Protein AF-A0A396GY05-F1 (afdb_monomer)

Foldseek 3Di:
DAALPVPRAAAAEDAAEAEQPPPQPPHDGDACPVQQVVQVVCCVVPQVVQVVVRHGYAYFTHYLVGDTDPSNVVVVVVLVVVCVVDPHDPVNVVVVVVVVVVVVVVNSVVNVVVVDPDPDD

pLDDT: mean 85.22, std 10.42, range [51.75, 97.25]

Secondary structure (DSSP, 8-state):
-BTT-GGG--EEEEEEEE-SSTT-TTS---TTHHHHHHHHHHHHHHHHHHHHTT-EEEEEEEETTS-B-HHHHHHHHHHHHHHHHTT--HHHHHHHHHHHHHHHHHHHHHHHHHTS-----

Radius of gyration: 16.6 Å; Cα contacts (8 Å, |Δi|>4): 149; chains: 1; bounding box: 38×39×45 Å

Solvent-accessible surface area (backbone atoms only — not comparable to full-atom values): 6838 Å² total; per-residue (Å²): 105,45,75,60,38,85,94,62,32,36,27,45,58,49,81,44,60,39,55,68,70,68,89,44,80,93,57,89,78,59,92,43,54,56,14,46,52,50,25,54,56,46,42,78,70,43,35,65,66,28,44,78,69,63,20,47,66,42,44,34,15,21,30,71,83,75,33,63,27,71,60,30,50,55,49,50,54,48,52,51,48,52,49,71,75,43,98,57,50,74,67,60,50,49,52,54,52,53,53,51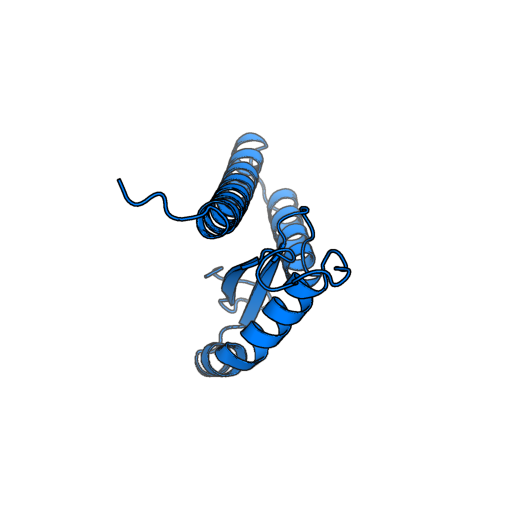,52,49,53,51,52,50,36,43,47,54,44,54,57,71,70,49,81,82,81,82,127

Sequence (121 aa):
MVYRWVGGKHTCVDLIGVSPLVGLGVGPFTVGQTALKAASSKVAKHEKACSDNQHAFIPFAFDTFDFLAPEAVDLLHRVQKVMHSNVMSPRSMNVVFTRIDFAIQKGLTAQLVVCLPSIQV

Structure (mmCIF, N/CA/C/O backbone):
data_AF-A0A396GY05-F1
#
_entry.id   AF-A0A396GY05-F1
#
loop_
_atom_site.group_PDB
_atom_site.id
_atom_site.type_symbol
_atom_site.label_atom_id
_atom_site.label_alt_id
_atom_site.label_comp_id
_atom_site.label_asym_id
_atom_site.label_entity_id
_atom_site.label_seq_id
_atom_site.pdbx_PDB_ins_code
_atom_site.Cartn_x
_atom_site.Cartn_y
_atom_site.Cartn_z
_atom_site.occupancy
_atom_site.B_iso_or_equiv
_atom_site.auth_seq_id
_atom_site.auth_comp_id
_atom_site.auth_asym_id
_atom_site.auth_atom_id
_atom_site.pdbx_PDB_model_num
ATOM 1 N N . MET A 1 1 ? -2.098 3.274 -10.226 1.00 62.44 1 MET A N 1
ATOM 2 C CA . MET A 1 1 ? -1.836 2.109 -11.099 1.00 62.44 1 MET A CA 1
ATOM 3 C C . MET A 1 1 ? -0.364 2.114 -11.478 1.00 62.44 1 MET A C 1
ATOM 5 O O . MET A 1 1 ? 0.146 3.182 -11.799 1.00 62.44 1 MET A O 1
ATOM 9 N N . VAL A 1 2 ? 0.318 0.971 -11.410 1.00 71.50 2 VAL A N 1
ATOM 10 C CA . VAL A 1 2 ? 1.704 0.822 -11.883 1.00 71.50 2 VAL A CA 1
ATOM 11 C C . VAL A 1 2 ? 1.668 0.036 -13.187 1.00 71.50 2 VAL A C 1
ATOM 13 O O . VAL A 1 2 ? 1.166 -1.087 -13.227 1.00 71.50 2 VAL A O 1
ATOM 16 N N . TYR A 1 3 ? 2.135 0.650 -14.272 1.00 65.00 3 TYR A N 1
ATOM 17 C CA . TYR A 1 3 ? 2.094 0.045 -15.599 1.00 65.00 3 TYR A CA 1
ATOM 18 C C . TYR A 1 3 ? 3.252 -0.937 -15.786 1.00 65.00 3 TYR A C 1
ATOM 20 O O . TYR A 1 3 ? 4.368 -0.647 -15.361 1.00 65.00 3 TYR A O 1
ATOM 28 N N . ARG A 1 4 ? 2.982 -2.070 -16.455 1.00 67.12 4 ARG A N 1
ATOM 29 C CA . ARG A 1 4 ? 3.991 -3.079 -16.818 1.00 67.12 4 ARG A CA 1
ATOM 30 C C . ARG A 1 4 ? 4.826 -3.540 -15.607 1.00 67.12 4 ARG A C 1
ATOM 32 O O . ARG A 1 4 ? 6.052 -3.487 -15.620 1.00 67.12 4 ARG A O 1
ATOM 39 N N . TRP A 1 5 ? 4.133 -3.960 -14.550 1.00 78.44 5 TRP A N 1
ATOM 40 C CA . TRP A 1 5 ? 4.707 -4.549 -13.340 1.00 78.44 5 TRP A CA 1
ATOM 41 C C . TRP A 1 5 ? 5.242 -5.970 -13.611 1.00 78.44 5 TRP A C 1
ATOM 43 O O . TRP A 1 5 ? 5.536 -6.335 -14.750 1.00 78.44 5 TRP A O 1
ATOM 53 N N . VAL A 1 6 ? 5.403 -6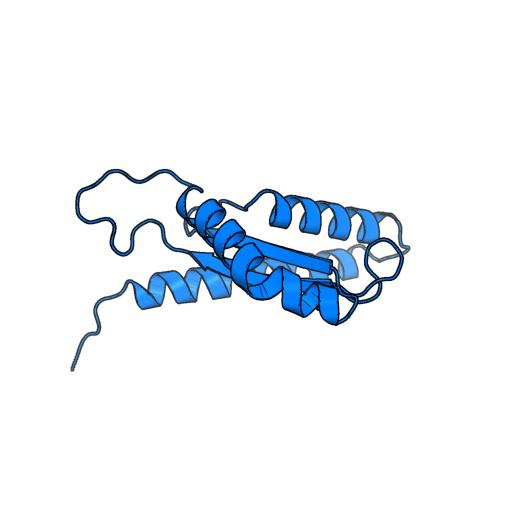.796 -12.573 1.00 65.12 6 VAL A N 1
ATOM 54 C CA . VAL A 1 6 ? 5.919 -8.168 -12.703 1.00 65.12 6 VAL A CA 1
ATOM 55 C C . VAL A 1 6 ? 5.102 -8.976 -13.714 1.00 65.12 6 VAL A C 1
ATOM 57 O O . VAL A 1 6 ? 3.874 -9.019 -13.659 1.00 65.12 6 VAL A O 1
ATOM 60 N N . GLY A 1 7 ? 5.809 -9.605 -14.656 1.00 70.00 7 GLY A N 1
ATOM 61 C CA . GLY A 1 7 ? 5.202 -10.360 -15.753 1.00 70.00 7 GLY A CA 1
ATOM 62 C C . GLY A 1 7 ? 4.523 -9.490 -16.817 1.00 70.00 7 GLY A C 1
ATOM 63 O O . GLY A 1 7 ? 3.716 -9.999 -17.584 1.00 70.00 7 GLY A O 1
ATOM 64 N N . GLY A 1 8 ? 4.795 -8.180 -16.850 1.00 75.31 8 GLY A N 1
ATOM 65 C CA . GLY A 1 8 ? 4.212 -7.246 -17.816 1.00 75.31 8 GLY A CA 1
ATOM 66 C C . GLY A 1 8 ? 2.767 -6.832 -17.520 1.00 75.31 8 GLY A C 1
ATOM 67 O O . GLY A 1 8 ? 2.231 -5.998 -18.246 1.00 75.31 8 GLY A O 1
ATOM 68 N N . LYS A 1 9 ? 2.148 -7.354 -16.452 1.00 77.25 9 LYS A N 1
ATOM 69 C CA . LYS A 1 9 ? 0.779 -7.006 -16.037 1.00 77.25 9 LYS A CA 1
ATOM 70 C C . LYS A 1 9 ? 0.725 -5.632 -15.374 1.00 77.25 9 LYS A C 1
ATOM 72 O O . LYS A 1 9 ? 1.669 -5.228 -14.701 1.00 77.25 9 LYS A O 1
ATOM 77 N N . HIS A 1 10 ? -0.376 -4.905 -15.539 1.00 88.00 10 HIS A N 1
ATOM 78 C CA . HIS A 1 10 ? -0.605 -3.682 -14.764 1.00 88.00 10 HIS A CA 1
ATOM 79 C C . HIS A 1 10 ? -1.004 -4.027 -13.328 1.00 88.00 10 HIS A C 1
ATOM 81 O O . HIS A 1 10 ? -1.541 -5.102 -13.061 1.00 88.00 10 HIS A O 1
ATOM 87 N N . THR A 1 11 ? -0.751 -3.102 -12.408 1.00 89.88 11 THR A N 1
ATOM 88 C CA . THR A 1 11 ? -1.034 -3.303 -10.986 1.00 89.88 11 THR A CA 1
ATOM 89 C C . THR A 1 11 ? -1.910 -2.185 -10.445 1.00 89.88 11 THR A C 1
ATOM 91 O O . THR A 1 11 ? -1.576 -0.998 -10.549 1.00 89.88 11 THR A O 1
ATOM 94 N N . CYS A 1 12 ? -3.022 -2.568 -9.831 1.00 92.69 12 CYS A N 1
ATOM 95 C CA . CYS A 1 12 ? -3.785 -1.732 -8.923 1.00 92.69 12 CYS A CA 1
ATOM 96 C C . CYS A 1 12 ? -2.971 -1.513 -7.644 1.00 92.69 12 CYS A C 1
ATOM 98 O O . CYS A 1 12 ? -2.603 -2.474 -6.974 1.00 92.69 12 CYS A O 1
ATOM 100 N N . VAL A 1 13 ? -2.712 -0.255 -7.297 1.00 92.31 13 VAL A N 1
ATOM 101 C CA . VAL A 1 13 ? -2.102 0.102 -6.012 1.00 92.31 13 VAL A CA 1
ATOM 102 C C . VAL A 1 13 ? -3.090 0.993 -5.293 1.00 92.31 13 VAL A C 1
ATOM 104 O O . VAL A 1 13 ? -3.468 2.033 -5.836 1.00 92.31 13 VAL A O 1
ATOM 107 N N . ASP A 1 14 ? -3.514 0.560 -4.116 1.00 92.31 14 ASP A N 1
ATOM 108 C CA . ASP A 1 14 ? -4.401 1.320 -3.246 1.00 92.31 14 ASP A CA 1
ATOM 109 C C . ASP A 1 14 ? -3.599 1.841 -2.057 1.00 92.31 14 ASP A C 1
ATOM 111 O O . ASP A 1 14 ? -2.999 1.059 -1.324 1.00 92.31 14 ASP A O 1
ATOM 115 N N . LEU A 1 15 ? -3.557 3.164 -1.909 1.00 91.19 15 LEU A N 1
ATOM 116 C CA . LEU A 1 15 ? -2.824 3.839 -0.845 1.00 91.19 15 LEU A CA 1
ATOM 117 C C . LEU A 1 15 ? -3.763 4.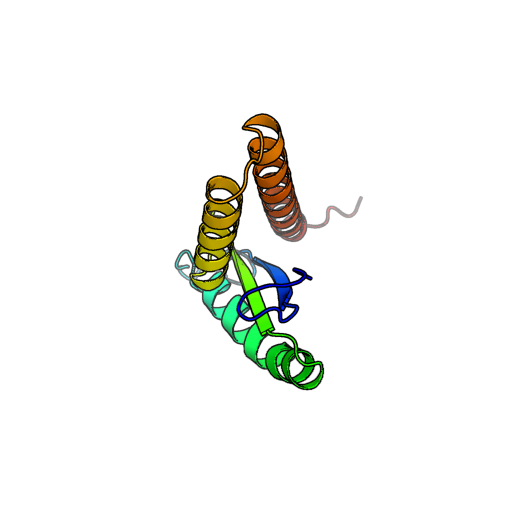105 0.331 1.00 91.19 15 LEU A C 1
ATOM 119 O O . LEU A 1 15 ? -4.80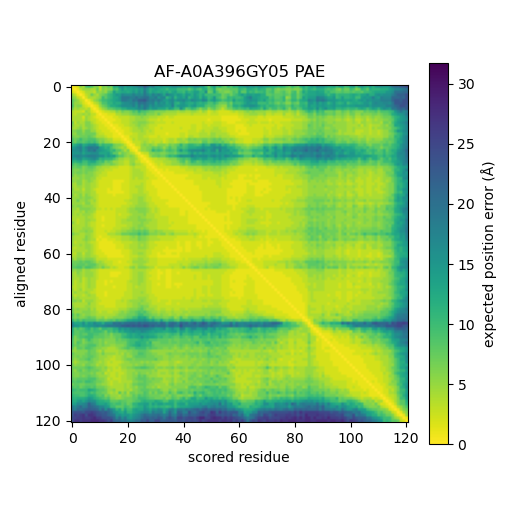0 4.748 0.165 1.00 91.19 15 LEU A O 1
ATOM 123 N N . ILE A 1 16 ? -3.381 3.653 1.522 1.00 91.19 16 ILE A N 1
ATOM 124 C CA . ILE A 1 16 ? -4.135 3.883 2.750 1.00 91.19 16 ILE A CA 1
ATOM 125 C C . ILE A 1 16 ? -3.200 4.229 3.912 1.00 91.19 16 ILE A C 1
ATOM 127 O O . ILE A 1 16 ? -2.370 3.427 4.324 1.00 91.19 16 ILE A O 1
ATOM 131 N N . GLY A 1 17 ? -3.371 5.431 4.457 1.00 91.00 17 GLY A N 1
ATOM 132 C CA . GLY A 1 17 ? -2.836 5.793 5.767 1.00 91.00 17 GLY A CA 1
ATOM 133 C C . GLY A 1 17 ? -3.886 5.514 6.835 1.00 91.00 17 GLY A C 1
ATOM 134 O O . GLY A 1 17 ? -5.065 5.781 6.590 1.00 91.00 17 GLY A O 1
ATOM 135 N N . VAL A 1 18 ? -3.490 5.002 7.999 1.00 90.12 18 VAL A N 1
ATOM 136 C CA . VAL A 1 18 ? -4.378 4.773 9.151 1.00 90.12 18 VAL A CA 1
ATOM 137 C C . VAL A 1 18 ? -3.811 5.350 10.443 1.00 90.12 18 VAL A C 1
ATOM 139 O O . VAL A 1 18 ? -2.608 5.325 10.669 1.00 90.12 18 VAL A O 1
ATOM 142 N N . SER A 1 19 ? -4.684 5.828 11.324 1.00 88.69 19 SER A N 1
ATOM 143 C CA . SER A 1 19 ? -4.317 6.209 12.684 1.00 88.69 19 SER A CA 1
ATOM 144 C C . SER A 1 19 ? -4.699 5.089 13.649 1.00 88.69 19 SER A C 1
ATOM 146 O O . SER A 1 19 ? -5.876 4.729 13.723 1.00 88.69 19 SER A O 1
ATOM 148 N N . PRO A 1 20 ? -3.746 4.523 14.408 1.00 83.56 20 PRO A N 1
ATOM 149 C CA . PRO A 1 20 ? -4.052 3.552 15.455 1.00 83.56 20 PRO A CA 1
ATOM 150 C C . PRO A 1 20 ? -4.647 4.212 16.711 1.00 83.56 20 PRO A C 1
ATOM 152 O O . PRO A 1 20 ? -5.061 3.503 17.621 1.00 83.56 20 PRO A O 1
ATOM 155 N N . LEU A 1 21 ? -4.689 5.550 16.769 1.00 82.81 21 LEU A N 1
ATOM 156 C CA . LEU A 1 21 ? -5.192 6.310 17.915 1.00 82.81 21 LEU A CA 1
ATOM 157 C C . LEU A 1 21 ? -6.697 6.600 17.816 1.00 82.81 21 LEU A C 1
ATOM 159 O O . LEU A 1 21 ? -7.370 6.768 18.832 1.00 82.81 21 LEU A O 1
ATOM 163 N N . VAL A 1 22 ? -7.249 6.648 16.600 1.00 75.88 22 VAL A N 1
ATOM 164 C CA . VAL A 1 22 ? -8.676 6.929 16.391 1.00 75.88 22 VAL A CA 1
ATOM 165 C C . VAL A 1 22 ? -9.516 5.733 16.824 1.00 75.88 22 VAL A C 1
ATOM 167 O O . VAL A 1 22 ? -9.324 4.618 16.346 1.00 75.88 22 VAL A O 1
ATOM 170 N N . GLY A 1 23 ? -10.486 5.973 17.710 1.00 72.75 23 GLY A N 1
ATOM 171 C CA . GLY A 1 23 ? -11.439 4.949 18.153 1.00 72.75 23 GLY A CA 1
ATOM 172 C C . GLY A 1 23 ? -10.866 3.906 19.118 1.00 72.75 23 GLY A C 1
ATOM 173 O O . GLY A 1 23 ? -11.550 2.936 19.427 1.00 72.75 23 GLY A O 1
ATOM 174 N N . LEU A 1 24 ? -9.638 4.104 19.609 1.00 71.12 24 LEU A N 1
ATOM 175 C CA . LEU A 1 24 ? -8.960 3.189 20.532 1.00 71.12 24 LEU A CA 1
ATOM 176 C C . LEU A 1 24 ? -9.502 3.269 21.977 1.00 71.12 24 LEU A C 1
ATOM 178 O O . LEU A 1 24 ? -9.378 2.322 22.754 1.00 71.12 24 LEU A O 1
ATOM 182 N N . GLY A 1 25 ? -10.118 4.396 22.351 1.00 76.00 25 GLY A N 1
ATOM 183 C CA . GLY A 1 25 ? -10.514 4.660 23.737 1.00 76.00 25 GLY A CA 1
ATOM 184 C C . GLY A 1 25 ? -9.294 4.715 24.667 1.00 76.00 25 GLY A C 1
ATOM 185 O O . GLY A 1 25 ? -8.268 5.278 24.306 1.00 76.00 25 GLY A O 1
ATOM 186 N N . VAL A 1 26 ? -9.403 4.118 25.858 1.00 77.06 26 VAL A N 1
ATOM 187 C CA . VAL A 1 26 ? -8.303 3.977 26.844 1.00 77.06 26 VAL A CA 1
ATOM 188 C C . VAL A 1 26 ? -7.511 2.668 26.691 1.00 77.06 26 VAL A C 1
ATOM 190 O O . VAL A 1 26 ? -6.699 2.326 27.548 1.00 77.06 26 VAL A O 1
ATOM 193 N N . GLY A 1 27 ? -7.756 1.904 25.622 1.00 82.69 27 GLY A N 1
ATOM 194 C CA . GLY A 1 27 ? -7.048 0.653 25.363 1.00 82.69 27 GLY A CA 1
ATOM 195 C C . GLY A 1 27 ? -5.608 0.869 24.875 1.00 82.69 27 GLY A C 1
ATOM 196 O O . GLY A 1 27 ? -5.294 1.923 24.320 1.00 82.69 27 GLY A O 1
ATOM 197 N N . PRO A 1 28 ? -4.716 -0.124 25.040 1.00 85.44 28 PRO A N 1
ATOM 198 C CA . PRO A 1 28 ? -3.394 -0.088 24.424 1.00 85.44 28 PRO A CA 1
ATOM 199 C C . PRO A 1 28 ? -3.503 -0.247 22.899 1.00 85.44 28 PRO A C 1
ATOM 201 O O . PRO A 1 28 ? -4.361 -0.982 22.407 1.00 85.44 28 PRO A O 1
ATOM 204 N N . PHE A 1 29 ? -2.597 0.384 22.148 1.00 85.38 29 PHE A N 1
ATOM 205 C CA . PHE A 1 29 ? -2.408 0.105 20.720 1.00 85.38 29 PHE A CA 1
ATOM 206 C C . PHE A 1 29 ? -1.084 -0.609 20.464 1.00 85.38 29 PHE A C 1
ATOM 208 O O . PHE A 1 29 ? -0.143 -0.544 21.253 1.00 85.38 29 PHE A O 1
ATOM 215 N N . THR A 1 30 ? -1.009 -1.257 19.305 1.00 90.94 30 THR A N 1
ATOM 216 C CA . THR A 1 30 ? 0.221 -1.832 18.765 1.00 90.94 30 THR A CA 1
ATOM 217 C C . THR A 1 30 ? 0.500 -1.174 17.422 1.00 90.94 30 THR A C 1
ATOM 219 O O . THR A 1 30 ? -0.358 -1.187 16.536 1.00 90.94 30 THR A O 1
ATOM 222 N N . VAL A 1 31 ? 1.689 -0.584 17.285 1.00 90.81 31 VAL A N 1
ATOM 223 C CA . VAL A 1 31 ? 2.161 0.007 16.025 1.00 90.81 31 VAL A CA 1
ATOM 224 C C . VAL A 1 31 ? 2.086 -1.043 14.915 1.00 90.81 31 VAL A C 1
ATOM 226 O O . VAL A 1 31 ? 2.411 -2.211 15.121 1.00 90.81 31 VAL A O 1
ATOM 229 N N . GLY A 1 32 ? 1.584 -0.641 13.755 1.00 93.12 32 GLY A N 1
ATOM 230 C CA . GLY A 1 32 ? 1.414 -1.478 12.576 1.00 93.12 32 GLY A CA 1
ATOM 231 C C . GLY A 1 32 ? 0.169 -2.359 12.554 1.00 93.12 32 GLY A C 1
ATOM 232 O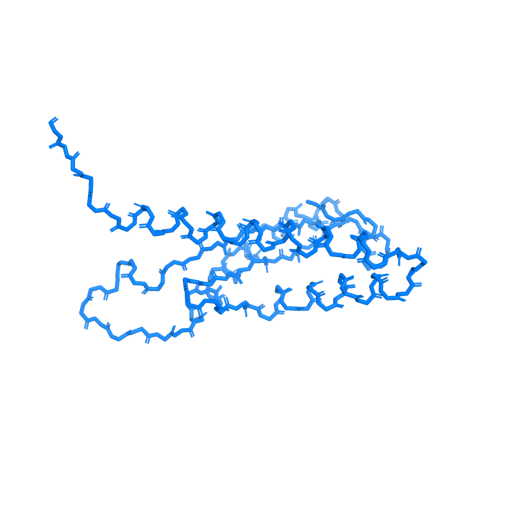 O . GLY A 1 32 ? -0.312 -2.679 11.469 1.00 93.12 32 GLY A O 1
ATOM 233 N N . GLN A 1 33 ? -0.441 -2.692 13.697 1.00 93.25 33 GLN A N 1
ATOM 234 C CA . GLN A 1 33 ? -1.598 -3.599 13.733 1.00 93.25 33 GLN A CA 1
ATOM 235 C C . GLN A 1 33 ? -2.778 -3.074 12.899 1.00 93.25 33 GLN A C 1
ATOM 237 O O . GLN A 1 33 ? -3.404 -3.814 12.135 1.00 93.25 33 GLN A O 1
ATOM 242 N N . THR A 1 34 ? -3.066 -1.775 13.000 1.00 92.00 34 THR A N 1
ATOM 243 C CA . THR A 1 34 ? -4.131 -1.136 12.217 1.00 92.00 34 THR A CA 1
ATOM 244 C C . THR A 1 34 ? -3.779 -1.086 10.730 1.00 92.00 34 THR A C 1
ATOM 246 O O . THR A 1 34 ? -4.661 -1.305 9.899 1.00 92.00 34 THR A O 1
ATOM 249 N N . ALA A 1 35 ? -2.508 -0.860 10.375 1.00 94.69 35 ALA A N 1
ATOM 250 C CA . ALA A 1 35 ? -2.056 -0.853 8.982 1.00 94.69 35 ALA A CA 1
ATOM 251 C C . ALA A 1 35 ? -2.161 -2.247 8.348 1.00 94.69 35 ALA A C 1
ATOM 253 O O . ALA A 1 35 ? -2.697 -2.377 7.250 1.00 94.69 35 ALA A O 1
ATOM 254 N N . LEU A 1 36 ? -1.754 -3.298 9.065 1.00 96.38 36 LEU A N 1
ATOM 255 C CA . LEU A 1 36 ? -1.890 -4.690 8.623 1.00 96.38 36 LEU A CA 1
ATOM 256 C C . LEU A 1 36 ? -3.361 -5.074 8.421 1.00 96.38 36 LEU A C 1
ATOM 258 O O . LEU A 1 36 ? -3.738 -5.637 7.389 1.00 96.38 36 LEU A O 1
ATOM 262 N N . LYS A 1 37 ? -4.230 -4.706 9.370 1.00 94.94 37 LYS A N 1
ATOM 263 C CA . LYS A 1 37 ? -5.677 -4.926 9.241 1.00 94.94 37 LYS A CA 1
ATOM 264 C C . LYS A 1 37 ? -6.257 -4.176 8.042 1.00 94.94 37 LYS A C 1
ATOM 266 O O . LYS A 1 37 ? -7.103 -4.720 7.327 1.00 94.94 37 LYS A O 1
ATOM 271 N N . ALA A 1 38 ? -5.821 -2.938 7.816 1.00 94.00 38 ALA A N 1
ATOM 272 C CA . ALA A 1 38 ? -6.247 -2.135 6.679 1.00 94.00 38 ALA A CA 1
ATOM 273 C C . ALA A 1 38 ? -5.801 -2.759 5.351 1.00 94.00 38 ALA A C 1
ATOM 275 O O . ALA A 1 38 ? -6.633 -2.895 4.456 1.00 94.00 38 ALA A O 1
ATOM 276 N N . ALA A 1 39 ? -4.549 -3.214 5.250 1.00 97.06 39 ALA A N 1
ATOM 277 C CA . ALA A 1 39 ? -4.032 -3.916 4.079 1.00 97.06 39 ALA A CA 1
ATOM 278 C C . ALA A 1 39 ? -4.886 -5.147 3.744 1.00 97.06 39 ALA A C 1
ATOM 280 O O . ALA A 1 39 ? -5.444 -5.233 2.649 1.00 97.06 39 ALA A O 1
ATOM 281 N N . SER A 1 40 ? -5.091 -6.037 4.720 1.00 97.25 40 SER A N 1
ATOM 282 C CA . SER A 1 40 ? -5.924 -7.236 4.559 1.00 97.25 40 SER A CA 1
ATOM 283 C C . SER A 1 40 ? -7.362 -6.896 4.141 1.00 97.25 40 SER A C 1
ATOM 285 O O . SER A 1 40 ? -7.905 -7.475 3.198 1.00 97.25 40 SER A O 1
ATOM 287 N N . SER A 1 41 ? -7.961 -5.877 4.765 1.00 95.69 41 SER A N 1
ATOM 288 C CA . SER A 1 41 ? -9.308 -5.411 4.415 1.00 95.69 41 SER A CA 1
ATOM 289 C C . SER A 1 41 ? -9.390 -4.858 2.988 1.00 95.69 41 SER A C 1
ATOM 291 O O . SER A 1 41 ? -10.426 -4.984 2.335 1.00 95.69 41 SER A O 1
ATOM 293 N N . LYS A 1 42 ? -8.325 -4.217 2.493 1.00 94.88 42 LYS A N 1
ATOM 294 C CA . LYS A 1 42 ? -8.264 -3.699 1.123 1.00 94.88 42 LYS A CA 1
ATOM 295 C C . LYS A 1 42 ? -8.109 -4.819 0.101 1.00 94.88 42 LYS A C 1
ATOM 297 O O . LYS A 1 42 ? -8.798 -4.753 -0.916 1.00 94.88 42 LYS A O 1
ATOM 302 N N . VAL A 1 43 ? -7.311 -5.847 0.394 1.00 95.50 43 VAL A N 1
ATOM 303 C CA . VAL A 1 43 ? -7.193 -7.059 -0.438 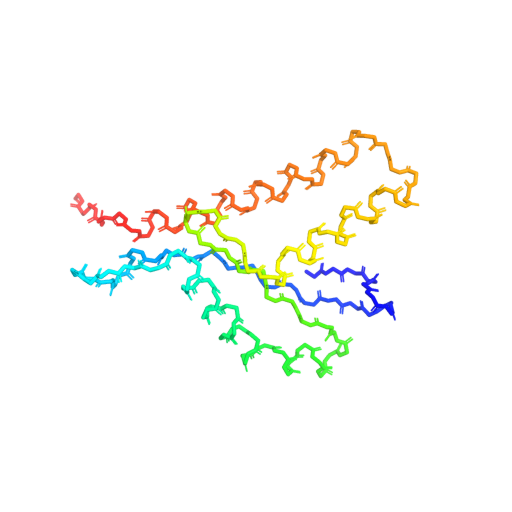1.00 95.50 43 VAL A CA 1
ATOM 304 C C . VAL A 1 43 ? -8.558 -7.719 -0.596 1.00 95.50 43 VAL A C 1
ATOM 306 O O . VAL A 1 43 ? -9.054 -7.826 -1.714 1.00 95.50 43 VAL A O 1
ATOM 309 N N . ALA A 1 44 ? -9.233 -8.022 0.517 1.00 96.75 44 ALA A N 1
ATOM 310 C CA . ALA A 1 44 ? -10.538 -8.684 0.501 1.00 96.75 44 ALA A CA 1
ATOM 311 C C . ALA A 1 44 ? -11.598 -7.935 -0.332 1.00 96.75 44 ALA A C 1
ATOM 313 O O . ALA A 1 44 ? -12.484 -8.554 -0.918 1.00 96.75 44 ALA A O 1
ATOM 314 N N . LYS A 1 45 ? -11.514 -6.600 -0.396 1.00 95.44 45 LYS A N 1
ATOM 315 C CA . LYS A 1 45 ? -12.467 -5.759 -1.133 1.00 95.44 45 LYS A CA 1
ATOM 316 C C . LYS A 1 45 ? -12.148 -5.610 -2.620 1.00 95.44 45 LYS A C 1
ATOM 318 O O . LYS A 1 45 ? -13.077 -5.529 -3.418 1.00 95.44 45 LYS A O 1
ATOM 323 N N . HIS A 1 46 ? -10.872 -5.517 -2.993 1.00 95.00 46 HIS A N 1
ATOM 324 C CA . HIS A 1 46 ? -10.486 -5.032 -4.326 1.00 95.00 46 HIS A CA 1
ATOM 325 C C . HIS A 1 46 ? -9.700 -6.044 -5.157 1.00 95.00 46 HIS A C 1
ATOM 327 O O . HIS A 1 46 ? -9.631 -5.886 -6.376 1.00 95.00 46 HIS A O 1
ATOM 333 N N . GLU A 1 47 ? -9.131 -7.084 -4.544 1.00 94.81 47 GLU A N 1
ATOM 334 C CA . GLU A 1 47 ? -8.284 -8.047 -5.251 1.00 94.81 47 GLU A CA 1
ATOM 335 C C . GLU A 1 47 ? -9.030 -8.715 -6.404 1.00 94.81 47 GLU A C 1
ATOM 337 O O . GLU A 1 47 ? -8.531 -8.727 -7.529 1.00 94.81 47 GLU A O 1
ATOM 342 N N . LYS A 1 48 ? -10.258 -9.190 -6.156 1.00 96.25 48 LYS A N 1
ATOM 343 C CA . LYS A 1 48 ? -11.075 -9.835 -7.187 1.00 96.25 48 LYS A CA 1
ATOM 344 C C . LYS A 1 48 ? -11.309 -8.907 -8.380 1.00 96.25 48 LYS A C 1
ATOM 346 O O . LYS A 1 48 ? -11.022 -9.286 -9.507 1.00 96.25 48 LYS A O 1
ATOM 351 N N . ALA A 1 49 ? -11.753 -7.676 -8.128 1.00 95.75 49 ALA A N 1
ATOM 352 C CA . ALA A 1 49 ? -12.023 -6.709 -9.189 1.00 95.75 49 ALA A CA 1
ATOM 353 C C . ALA A 1 49 ? -10.764 -6.381 -10.009 1.00 95.75 49 ALA A C 1
ATOM 355 O O . ALA A 1 49 ? -10.841 -6.242 -11.226 1.00 95.75 49 ALA A O 1
ATOM 356 N N . CYS A 1 50 ? -9.593 -6.286 -9.376 1.00 94.06 50 CYS A N 1
ATOM 357 C CA . CYS A 1 50 ? -8.341 -6.084 -10.104 1.00 94.06 50 CYS A CA 1
ATOM 358 C C . CYS A 1 50 ? -7.943 -7.322 -10.913 1.00 94.06 50 CYS A C 1
ATOM 360 O O . CYS A 1 50 ? -7.579 -7.186 -12.080 1.00 94.06 50 CYS A O 1
ATOM 362 N N . SER A 1 51 ? -8.084 -8.516 -10.337 1.00 93.12 51 SER A N 1
ATOM 363 C CA . SER A 1 51 ? -7.797 -9.783 -11.013 1.00 93.12 51 SER A CA 1
ATOM 364 C C . SER A 1 51 ? -8.693 -10.007 -12.237 1.00 93.12 51 SER A C 1
ATOM 366 O O . SER A 1 51 ? -8.184 -10.343 -13.307 1.00 93.12 51 SER A O 1
ATOM 368 N N . ASP A 1 52 ? -9.995 -9.721 -12.122 1.00 95.44 52 ASP A N 1
ATOM 369 C CA . ASP A 1 52 ? -10.971 -9.808 -13.219 1.00 95.44 52 ASP A CA 1
ATOM 370 C C . ASP A 1 52 ? -10.586 -8.884 -14.396 1.00 95.44 52 ASP A C 1
ATOM 372 O O . ASP A 1 52 ? -10.844 -9.201 -15.556 1.00 95.44 52 ASP A O 1
ATOM 376 N N . ASN A 1 53 ? -9.882 -7.780 -14.115 1.00 91.75 53 ASN A N 1
ATOM 377 C CA . ASN A 1 53 ? -9.319 -6.857 -15.110 1.00 91.75 53 ASN A CA 1
ATOM 378 C C . ASN A 1 53 ? -7.863 -7.186 -15.504 1.00 91.75 53 ASN A C 1
ATOM 380 O O . ASN A 1 53 ? -7.163 -6.356 -16.080 1.00 91.75 53 ASN A O 1
ATOM 384 N N . GLN A 1 54 ? -7.378 -8.395 -15.203 1.00 90.00 54 GLN A N 1
ATOM 385 C CA . GLN A 1 54 ? -6.010 -8.852 -15.480 1.00 90.00 54 GLN A CA 1
ATOM 386 C C . GLN A 1 54 ? -4.914 -8.021 -14.791 1.00 90.00 54 GLN A C 1
ATOM 388 O O . GLN A 1 54 ? -3.770 -7.958 -15.259 1.00 90.00 54 GLN A O 1
ATOM 393 N N . HIS A 1 55 ? -5.235 -7.382 -13.669 1.00 90.50 55 HIS A N 1
ATOM 394 C CA . HIS A 1 55 ? -4.299 -6.596 -12.878 1.00 90.50 55 HIS A CA 1
ATOM 395 C C . HIS A 1 55 ? -3.924 -7.310 -11.584 1.00 90.50 55 HIS A C 1
ATOM 397 O O . HIS A 1 55 ? -4.751 -7.958 -10.948 1.00 90.50 55 HIS A O 1
ATOM 403 N 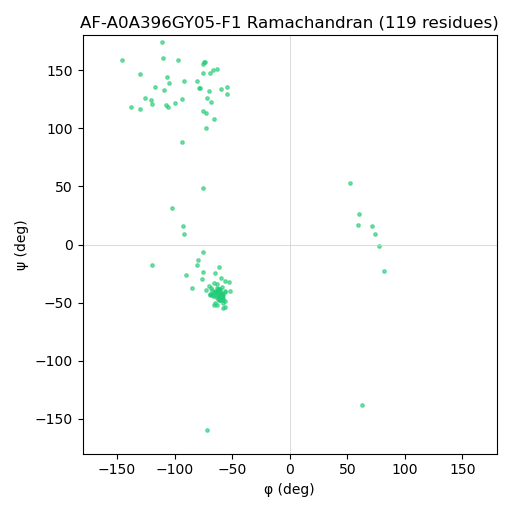N . ALA A 1 56 ? -2.670 -7.159 -11.162 1.00 91.00 56 ALA A N 1
ATOM 404 C CA . ALA A 1 56 ? -2.296 -7.498 -9.793 1.00 91.00 56 ALA A CA 1
ATOM 405 C C . ALA A 1 56 ? -2.839 -6.430 -8.829 1.00 91.00 56 ALA A C 1
ATOM 407 O O . ALA A 1 56 ? -3.052 -5.283 -9.228 1.00 91.00 56 ALA A O 1
ATOM 408 N N . PHE A 1 57 ? -3.021 -6.780 -7.558 1.00 93.50 57 PHE A N 1
ATOM 409 C CA . PHE A 1 57 ? -3.397 -5.836 -6.508 1.00 93.50 57 PHE A CA 1
ATOM 410 C C . PHE A 1 57 ? -2.290 -5.744 -5.456 1.00 93.50 57 PHE A C 1
ATOM 412 O O . PHE A 1 57 ? -1.738 -6.765 -5.055 1.00 93.50 57 PHE A O 1
ATOM 419 N N . ILE A 1 58 ? -1.954 -4.526 -5.025 1.00 94.50 58 ILE A N 1
ATOM 420 C CA . ILE A 1 58 ? -1.022 -4.274 -3.921 1.00 94.50 58 ILE A CA 1
ATOM 421 C C . ILE A 1 58 ? -1.674 -3.283 -2.948 1.00 94.50 58 ILE A C 1
ATOM 423 O O . ILE A 1 58 ? -1.918 -2.133 -3.338 1.00 94.50 58 ILE A O 1
ATOM 427 N N . PRO A 1 59 ? -1.933 -3.684 -1.691 1.00 95.88 59 PRO A N 1
ATOM 428 C CA . PRO A 1 59 ? -2.291 -2.742 -0.644 1.00 95.88 59 PRO A CA 1
ATOM 429 C C . PRO A 1 59 ? -1.037 -1.979 -0.195 1.00 95.88 59 PRO A C 1
ATOM 431 O O . PRO A 1 59 ? -0.113 -2.553 0.372 1.00 95.88 59 PRO A O 1
ATOM 434 N N . PHE A 1 60 ? -0.999 -0.669 -0.419 1.00 94.94 60 PHE A N 1
ATOM 435 C CA . PHE A 1 60 ? 0.006 0.202 0.181 1.00 94.94 60 PHE A CA 1
ATOM 436 C C . PHE A 1 60 ? -0.576 0.774 1.472 1.00 94.94 60 PHE A C 1
ATOM 438 O O . PHE A 1 60 ? -1.191 1.841 1.464 1.00 94.94 60 PHE A O 1
ATOM 445 N N . ALA A 1 61 ? -0.399 0.053 2.579 1.00 95.38 61 ALA A N 1
ATOM 446 C CA . ALA A 1 61 ? -0.873 0.483 3.888 1.00 95.38 61 ALA A CA 1
ATOM 447 C C . ALA A 1 61 ? 0.266 0.988 4.773 1.00 95.38 61 ALA A C 1
ATOM 449 O O . ALA A 1 61 ? 1.334 0.377 4.832 1.00 95.38 61 ALA A O 1
ATOM 450 N N . PHE A 1 62 ? 0.004 2.075 5.490 1.00 94.06 62 PHE A N 1
ATOM 451 C CA . PHE A 1 62 ? 0.914 2.626 6.486 1.00 94.06 62 PHE A CA 1
ATOM 452 C C . PHE A 1 62 ? 0.153 3.245 7.653 1.00 94.06 62 PHE A C 1
ATOM 454 O O . PHE A 1 62 ? -1.025 3.583 7.507 1.00 94.06 62 PHE A O 1
ATOM 461 N N . ASP A 1 63 ? 0.801 3.389 8.807 1.00 91.94 63 ASP A N 1
ATOM 462 C CA . ASP A 1 63 ? 0.212 4.072 9.958 1.00 91.94 63 ASP A CA 1
ATOM 463 C C . ASP A 1 63 ? 0.872 5.415 10.293 1.00 91.94 63 ASP A C 1
ATOM 465 O O . ASP A 1 63 ? 1.849 5.826 9.674 1.00 91.94 63 ASP A O 1
ATOM 469 N N . THR A 1 64 ? 0.287 6.125 11.262 1.00 87.88 64 THR A N 1
ATOM 470 C CA . THR A 1 64 ? 0.773 7.428 11.740 1.00 87.88 64 THR A CA 1
ATOM 471 C C . THR A 1 64 ? 2.180 7.392 12.347 1.00 87.88 64 THR A C 1
ATOM 473 O O . THR A 1 64 ? 2.815 8.436 12.441 1.00 87.88 64 THR A O 1
ATOM 476 N N . PHE A 1 65 ? 2.671 6.222 12.752 1.00 88.69 65 PHE A N 1
ATOM 477 C CA . PHE A 1 65 ? 3.976 6.032 13.384 1.00 88.69 65 PHE A CA 1
ATOM 478 C C . PHE A 1 65 ? 5.009 5.467 12.402 1.00 88.69 65 PHE A C 1
ATOM 480 O O . PHE A 1 65 ? 5.898 4.713 12.795 1.00 88.69 65 PHE A O 1
ATOM 487 N N . ASP A 1 66 ? 4.869 5.824 11.123 1.00 85.81 66 ASP A N 1
ATOM 488 C CA . ASP A 1 66 ? 5.748 5.435 10.019 1.00 85.81 66 ASP A CA 1
ATOM 489 C C . ASP A 1 66 ? 5.862 3.918 9.786 1.00 85.81 66 ASP A C 1
ATOM 491 O O . ASP A 1 66 ? 6.750 3.455 9.066 1.00 85.81 66 ASP A O 1
ATOM 495 N N . PHE A 1 67 ? 4.947 3.109 10.334 1.00 93.88 67 PHE A N 1
ATOM 496 C CA . PHE A 1 67 ? 4.907 1.694 9.993 1.00 93.88 67 PHE A CA 1
ATOM 497 C C . PHE A 1 67 ? 4.421 1.520 8.556 1.00 93.88 67 PHE A C 1
ATOM 499 O O . PHE A 1 67 ? 3.368 2.036 8.185 1.00 93.88 67 PHE A O 1
ATOM 506 N N . LEU A 1 68 ? 5.135 0.711 7.776 1.00 94.88 68 LEU A N 1
ATOM 507 C CA . LEU A 1 68 ? 4.727 0.267 6.446 1.00 94.88 68 LEU A CA 1
ATOM 508 C C . LEU A 1 68 ? 4.361 -1.218 6.490 1.00 94.88 68 LEU A C 1
ATOM 510 O O . LEU A 1 68 ? 5.124 -2.035 7.005 1.00 94.88 68 LEU A O 1
ATOM 514 N N . ALA A 1 69 ? 3.218 -1.584 5.907 1.00 96.56 69 ALA A N 1
ATOM 515 C CA . ALA A 1 69 ? 2.871 -2.990 5.727 1.00 96.56 69 ALA A CA 1
ATOM 516 C C . ALA A 1 69 ? 3.885 -3.695 4.797 1.00 96.56 69 ALA A C 1
ATOM 518 O O . ALA A 1 69 ? 4.440 -3.044 3.903 1.00 96.56 69 ALA A O 1
ATOM 519 N N . PRO A 1 70 ? 4.113 -5.013 4.957 1.00 96.69 70 PRO A N 1
ATOM 520 C CA . PRO A 1 70 ? 5.090 -5.756 4.159 1.00 96.69 70 PRO A CA 1
ATOM 521 C C . PRO A 1 70 ? 4.926 -5.565 2.646 1.00 96.69 70 PRO A C 1
ATOM 523 O O . PRO A 1 70 ? 5.905 -5.356 1.936 1.00 96.69 70 PRO A O 1
ATOM 526 N N . GLU A 1 71 ? 3.690 -5.529 2.149 1.00 94.69 71 GLU A N 1
ATOM 527 C CA . GLU A 1 71 ? 3.389 -5.354 0.727 1.00 94.69 71 GLU A CA 1
ATOM 528 C C . GLU A 1 71 ? 3.808 -3.970 0.200 1.00 94.69 71 GLU A C 1
ATOM 530 O O . GLU A 1 71 ? 4.230 -3.839 -0.954 1.00 94.69 71 GLU A O 1
ATOM 535 N N . ALA A 1 72 ? 3.726 -2.933 1.042 1.00 93.88 72 ALA A N 1
ATOM 536 C CA . ALA A 1 72 ? 4.211 -1.595 0.715 1.00 93.88 72 ALA A CA 1
ATOM 537 C C . ALA A 1 72 ? 5.745 -1.578 0.638 1.00 93.88 72 ALA A C 1
ATOM 539 O O . ALA A 1 72 ? 6.308 -1.030 -0.311 1.00 93.88 72 ALA A O 1
ATOM 540 N N . VAL A 1 73 ? 6.424 -2.229 1.588 1.00 94.44 73 VAL A N 1
ATOM 541 C CA . VAL A 1 73 ? 7.892 -2.348 1.604 1.00 94.44 73 VAL A CA 1
ATOM 542 C C . VAL A 1 73 ? 8.394 -3.117 0.378 1.00 94.44 73 VAL A C 1
ATOM 544 O O . VAL A 1 73 ? 9.305 -2.656 -0.312 1.00 94.44 73 VAL A O 1
ATOM 547 N N . ASP A 1 74 ? 7.750 -4.230 0.030 1.00 93.38 74 ASP A N 1
ATOM 548 C CA . ASP A 1 74 ? 8.079 -5.021 -1.161 1.00 93.38 74 ASP A CA 1
ATOM 549 C C . ASP A 1 74 ? 7.930 -4.216 -2.458 1.00 93.38 74 ASP A C 1
ATOM 551 O O . ASP A 1 74 ? 8.758 -4.312 -3.374 1.00 93.38 74 ASP A O 1
ATOM 555 N N . LEU A 1 75 ? 6.881 -3.394 -2.549 1.00 91.06 75 LEU A N 1
ATOM 556 C CA . LEU A 1 75 ? 6.689 -2.472 -3.664 1.00 91.06 75 LEU A CA 1
ATOM 557 C C . LEU A 1 75 ? 7.831 -1.448 -3.735 1.00 91.06 75 LEU A C 1
ATOM 559 O O . LEU A 1 75 ? 8.383 -1.243 -4.819 1.00 91.06 75 LEU A O 1
ATOM 563 N N . LEU A 1 76 ? 8.213 -0.839 -2.608 1.00 91.50 76 LEU A N 1
ATOM 564 C CA . LEU A 1 76 ? 9.304 0.140 -2.548 1.00 91.50 76 LEU A CA 1
ATOM 565 C C . LEU A 1 76 ? 10.656 -0.477 -2.928 1.00 91.50 76 LEU A C 1
ATOM 567 O O . LEU A 1 76 ? 11.375 0.099 -3.745 1.00 91.50 76 LEU A O 1
ATOM 571 N N . HIS A 1 77 ? 10.978 -1.677 -2.439 1.00 91.31 77 HIS A N 1
ATOM 572 C CA . HIS A 1 77 ? 12.196 -2.393 -2.830 1.00 91.31 77 HIS A CA 1
ATOM 573 C C . HIS A 1 77 ? 12.243 -2.689 -4.328 1.00 91.31 77 HIS A C 1
ATOM 575 O O . HIS A 1 77 ? 13.295 -2.581 -4.964 1.00 91.31 77 HIS A O 1
ATOM 581 N N . ARG A 1 78 ? 11.104 -3.031 -4.934 1.00 88.00 78 ARG A N 1
ATOM 582 C CA . ARG A 1 78 ? 11.025 -3.230 -6.386 1.00 88.00 78 ARG A CA 1
ATOM 583 C C . ARG A 1 78 ? 11.210 -1.927 -7.151 1.00 88.00 78 ARG A C 1
ATOM 585 O O . ARG A 1 78 ? 11.948 -1.926 -8.133 1.00 88.00 78 ARG A O 1
ATOM 592 N N . VAL A 1 79 ? 10.592 -0.834 -6.703 1.00 86.88 79 VAL A N 1
ATOM 593 C CA . VAL A 1 79 ? 10.806 0.504 -7.280 1.00 86.88 79 VAL A CA 1
ATOM 594 C C . VAL A 1 79 ? 12.292 0.860 -7.231 1.00 86.88 79 VAL A C 1
ATOM 596 O O . VAL A 1 79 ? 12.875 1.185 -8.263 1.00 86.88 79 VAL A O 1
ATOM 599 N N . GLN A 1 80 ? 12.935 0.670 -6.079 1.00 86.69 80 GLN A N 1
ATOM 600 C CA . GLN A 1 80 ? 14.368 0.886 -5.909 1.00 86.69 80 GLN A CA 1
ATOM 601 C C . GLN A 1 80 ? 15.199 0.017 -6.869 1.00 86.69 80 GLN A C 1
ATOM 603 O O . GLN A 1 80 ? 16.097 0.517 -7.547 1.00 86.69 80 GLN A O 1
ATOM 608 N N . LYS A 1 81 ? 14.877 -1.277 -6.995 1.00 86.31 81 LYS A N 1
ATOM 609 C CA . LYS A 1 81 ? 15.559 -2.187 -7.927 1.00 86.31 81 LYS A CA 1
ATOM 610 C C . LYS A 1 81 ? 15.428 -1.723 -9.378 1.00 86.31 81 LYS A C 1
ATOM 612 O O . LYS A 1 81 ? 16.422 -1.725 -10.097 1.00 86.31 81 LYS A O 1
ATOM 617 N N . VAL A 1 82 ? 14.235 -1.295 -9.799 1.00 81.50 82 VAL A N 1
ATOM 618 C CA . VAL A 1 82 ? 13.994 -0.746 -11.144 1.00 81.50 82 VAL A CA 1
ATOM 619 C C . VAL A 1 82 ? 14.873 0.479 -11.375 1.00 81.50 82 VAL A C 1
ATOM 621 O O . VAL A 1 82 ? 15.529 0.574 -12.410 1.00 81.50 82 VAL A O 1
ATOM 624 N N . MET A 1 83 ? 14.942 1.382 -10.401 1.00 82.38 83 MET A N 1
ATOM 625 C CA . MET A 1 83 ? 15.761 2.587 -10.487 1.00 82.38 83 MET A CA 1
ATOM 626 C C . MET A 1 83 ? 17.257 2.270 -10.616 1.00 82.38 83 MET A C 1
ATOM 628 O O . MET A 1 83 ? 17.936 2.930 -11.392 1.00 82.38 83 MET A O 1
ATOM 632 N N . HIS A 1 84 ? 17.755 1.242 -9.919 1.00 81.00 84 HIS A N 1
ATOM 633 C CA . HIS A 1 84 ? 19.150 0.795 -10.030 1.00 81.00 84 HIS A CA 1
ATOM 634 C C . HIS A 1 84 ? 19.451 -0.010 -11.302 1.00 81.00 84 HIS A C 1
ATOM 636 O O . HIS A 1 84 ? 20.579 0.011 -11.780 1.00 81.00 84 HIS A O 1
ATOM 642 N N . SER A 1 85 ? 18.471 -0.741 -11.842 1.00 78.00 85 SER A N 1
ATOM 643 C CA . SER A 1 85 ? 18.643 -1.556 -13.058 1.00 78.00 85 SER A CA 1
ATOM 644 C C . SER A 1 85 ? 18.564 -0.758 -14.363 1.00 78.00 85 SER A C 1
ATOM 646 O O . SER A 1 85 ? 18.983 -1.241 -15.410 1.00 78.00 85 SER A O 1
ATOM 648 N N . ASN A 1 86 ? 18.005 0.450 -14.312 1.00 67.00 86 ASN A N 1
ATOM 649 C CA . ASN A 1 86 ? 17.885 1.351 -15.452 1.00 67.00 86 ASN A CA 1
ATOM 650 C C . ASN A 1 86 ? 19.028 2.374 -15.451 1.00 67.00 86 ASN A C 1
ATOM 652 O O . ASN A 1 86 ? 19.571 2.709 -14.403 1.00 67.00 86 ASN A O 1
ATOM 656 N N . VAL A 1 87 ? 19.315 2.977 -16.610 1.00 69.50 87 VAL A N 1
ATOM 657 C CA . VAL A 1 87 ? 20.200 4.157 -16.728 1.00 69.50 87 VAL A CA 1
ATOM 658 C C . V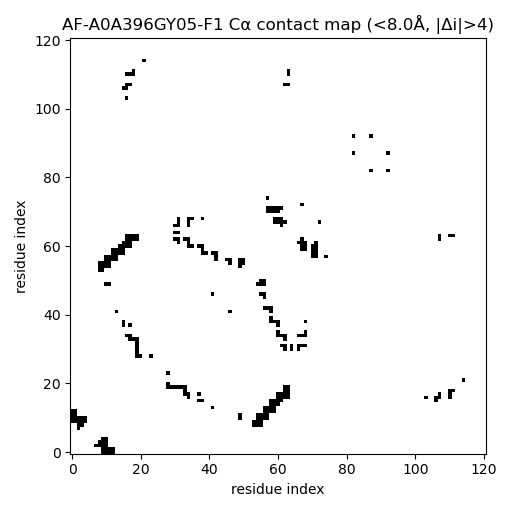AL A 1 87 ? 19.462 5.419 -16.242 1.00 69.50 87 VAL A C 1
ATOM 660 O O . VAL A 1 87 ? 19.368 6.427 -16.940 1.00 69.50 87 VAL A O 1
ATOM 663 N N . MET A 1 88 ? 18.827 5.359 -15.068 1.00 78.06 88 MET A N 1
ATOM 664 C CA . MET A 1 88 ? 18.199 6.533 -14.468 1.00 78.06 88 MET A CA 1
ATOM 665 C C . MET A 1 88 ? 19.273 7.396 -13.820 1.00 78.06 88 MET A C 1
ATOM 667 O O . MET A 1 88 ? 20.130 6.904 -13.092 1.00 78.06 88 MET A O 1
ATOM 671 N N . SER A 1 89 ? 19.217 8.706 -14.054 1.00 83.25 89 SER A N 1
ATOM 672 C CA . SER A 1 89 ? 20.123 9.621 -13.360 1.00 83.25 89 SER A CA 1
ATOM 673 C C . SER A 1 89 ? 19.807 9.654 -11.854 1.00 83.25 89 SER A C 1
ATOM 675 O O . SER A 1 89 ? 18.630 9.554 -11.483 1.00 83.25 89 SER A O 1
ATOM 677 N N . PRO A 1 90 ? 20.798 9.908 -10.978 1.00 82.88 90 PRO A N 1
ATOM 678 C CA . PRO A 1 90 ? 20.558 10.100 -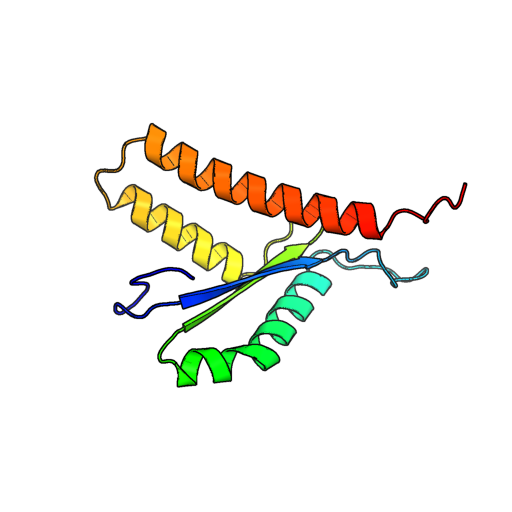9.544 1.00 82.88 90 PRO A CA 1
ATOM 679 C C . PRO A 1 90 ? 19.491 11.165 -9.241 1.00 82.88 90 PRO A C 1
ATOM 681 O O . PRO A 1 90 ? 18.714 11.040 -8.296 1.00 82.88 90 PRO A O 1
ATOM 684 N N . ARG A 1 91 ? 19.390 12.198 -10.089 1.00 86.75 91 ARG A N 1
ATOM 685 C CA . ARG A 1 91 ? 18.370 13.246 -9.974 1.00 86.75 91 ARG A CA 1
ATOM 686 C C . ARG A 1 91 ? 16.965 12.706 -10.235 1.00 86.75 91 ARG A C 1
ATOM 688 O O . ARG A 1 91 ? 16.044 13.013 -9.486 1.00 86.75 91 ARG A O 1
ATOM 695 N N . SER A 1 92 ? 16.801 11.890 -11.273 1.00 83.44 92 SER A N 1
ATOM 696 C CA . SER A 1 92 ? 15.527 11.231 -11.578 1.00 83.44 92 SER A CA 1
ATOM 697 C C . SER A 1 92 ? 15.124 10.270 -10.463 1.00 83.44 92 SER A C 1
ATOM 699 O O . SER A 1 92 ? 13.949 10.209 -10.112 1.00 83.44 92 SER A O 1
ATOM 701 N N . MET A 1 93 ? 16.101 9.572 -9.876 1.00 84.06 93 MET A N 1
ATOM 702 C CA . MET A 1 93 ? 15.859 8.684 -8.745 1.00 84.06 93 MET A CA 1
ATOM 703 C C . MET A 1 93 ? 15.294 9.445 -7.537 1.00 84.06 93 MET A C 1
ATOM 705 O O . MET A 1 93 ? 14.271 9.062 -6.974 1.00 84.06 93 MET A O 1
ATOM 709 N N . ASN A 1 94 ? 15.920 10.572 -7.192 1.00 86.81 94 ASN A N 1
ATOM 710 C CA . ASN A 1 94 ? 15.496 11.423 -6.084 1.00 86.81 94 ASN A CA 1
ATOM 711 C C . ASN A 1 94 ? 14.056 11.949 -6.270 1.00 86.81 94 ASN A C 1
ATOM 713 O O . ASN A 1 94 ? 13.246 11.902 -5.346 1.00 86.81 94 ASN A O 1
ATOM 717 N N . VAL A 1 95 ? 13.686 12.358 -7.491 1.00 87.81 95 VAL A N 1
ATOM 718 C CA . VAL A 1 95 ? 12.318 12.825 -7.788 1.00 87.81 95 VAL A CA 1
ATOM 719 C C . VAL A 1 95 ? 11.258 11.755 -7.493 1.00 87.81 95 VAL A C 1
ATOM 721 O O . VAL A 1 95 ? 10.173 12.100 -7.025 1.00 87.81 95 VAL A O 1
ATOM 724 N N . VAL A 1 96 ? 11.543 10.473 -7.749 1.00 86.81 96 VAL A N 1
ATOM 725 C CA . VAL A 1 96 ? 10.595 9.379 -7.473 1.00 86.81 96 VAL A CA 1
ATOM 726 C C . VAL A 1 96 ? 10.362 9.235 -5.972 1.00 86.81 96 VAL A C 1
ATOM 728 O O . VAL A 1 96 ? 9.209 9.286 -5.545 1.00 86.81 96 VAL A O 1
ATOM 731 N N . PHE A 1 97 ? 11.427 9.127 -5.173 1.00 85.62 97 PHE A N 1
ATOM 732 C CA . PHE A 1 97 ? 11.290 9.010 -3.718 1.00 85.62 97 PHE A CA 1
ATOM 733 C C . PHE A 1 97 ? 10.667 10.256 -3.094 1.00 85.62 97 PHE A C 1
ATOM 735 O O . PHE A 1 97 ? 9.729 10.125 -2.322 1.00 85.62 97 PHE A O 1
ATOM 742 N N . THR A 1 98 ? 11.033 11.456 -3.553 1.00 89.75 98 THR A N 1
ATOM 743 C CA . THR A 1 98 ? 10.401 12.704 -3.093 1.00 89.75 98 THR A CA 1
ATOM 744 C C . THR A 1 98 ? 8.882 12.689 -3.303 1.00 89.75 98 THR A C 1
ATOM 746 O O . THR A 1 98 ? 8.119 13.143 -2.454 1.00 89.75 98 THR A O 1
ATOM 749 N N . ARG A 1 99 ? 8.407 12.167 -4.442 1.00 88.75 99 ARG A N 1
ATOM 750 C CA . ARG A 1 99 ? 6.964 12.062 -4.712 1.00 88.75 99 ARG A CA 1
ATOM 751 C C . ARG A 1 99 ? 6.282 11.009 -3.840 1.00 88.75 99 ARG A C 1
ATOM 753 O O . ARG A 1 99 ? 5.131 11.216 -3.462 1.00 88.75 99 ARG A O 1
ATOM 760 N N . ILE A 1 100 ? 6.968 9.905 -3.544 1.00 87.62 100 ILE A N 1
ATOM 761 C CA . ILE A 1 100 ? 6.478 8.869 -2.626 1.00 87.62 100 ILE A CA 1
ATOM 762 C C . ILE A 1 100 ? 6.362 9.448 -1.212 1.00 87.62 100 ILE A C 1
ATOM 764 O O . ILE A 1 100 ? 5.282 9.390 -0.629 1.00 87.62 100 ILE A O 1
ATOM 768 N N . ASP A 1 101 ? 7.417 10.093 -0.716 1.00 88.06 101 ASP A N 1
ATOM 769 C CA . ASP A 1 101 ? 7.449 10.724 0.605 1.00 88.06 101 ASP A CA 1
ATOM 770 C C . ASP A 1 101 ? 6.354 11.781 0.735 1.00 88.06 101 ASP A C 1
ATOM 772 O O . ASP A 1 101 ? 5.615 11.801 1.717 1.00 88.06 101 ASP A O 1
ATOM 776 N N . PHE A 1 102 ? 6.174 12.616 -0.292 1.00 87.31 102 PHE A N 1
ATOM 777 C CA . PHE A 1 102 ? 5.089 13.592 -0.329 1.00 87.31 102 PHE A CA 1
ATOM 778 C C . PHE A 1 102 ? 3.709 12.925 -0.232 1.00 87.31 102 PHE A C 1
ATOM 780 O O . PHE A 1 102 ? 2.846 13.401 0.504 1.00 87.31 102 PHE A O 1
ATOM 787 N N . ALA A 1 103 ? 3.476 11.820 -0.948 1.00 85.94 103 ALA A N 1
ATOM 788 C CA . ALA A 1 103 ? 2.201 11.108 -0.887 1.00 85.94 103 ALA A CA 1
ATOM 789 C C . ALA A 1 103 ? 1.937 10.512 0.508 1.00 85.94 103 ALA A C 1
ATOM 791 O O . ALA A 1 103 ? 0.818 10.627 1.014 1.00 85.94 103 ALA A O 1
ATOM 792 N N . ILE A 1 104 ? 2.966 9.945 1.147 1.00 85.00 104 ILE A N 1
ATOM 793 C CA . ILE A 1 104 ? 2.886 9.420 2.517 1.00 85.00 104 ILE A CA 1
ATOM 794 C C . ILE A 1 104 ? 2.582 10.560 3.492 1.00 85.00 104 ILE A C 1
ATOM 796 O O . ILE A 1 104 ? 1.583 10.501 4.205 1.00 85.00 104 ILE A O 1
ATOM 800 N N . GLN A 1 105 ? 3.355 11.650 3.452 1.00 85.94 105 GLN A N 1
ATOM 801 C CA . GLN A 1 105 ? 3.151 12.827 4.304 1.00 85.94 105 GLN A CA 1
ATOM 802 C C . GLN A 1 105 ? 1.746 13.419 4.154 1.00 85.94 105 GLN A C 1
ATOM 804 O O . GLN A 1 105 ? 1.117 13.802 5.142 1.00 85.94 105 GLN A O 1
ATOM 809 N N . LYS A 1 106 ? 1.205 13.469 2.931 1.00 85.88 106 LYS A N 1
ATOM 810 C CA . LYS A 1 106 ? -0.167 13.935 2.690 1.00 85.88 106 LYS A CA 1
ATOM 811 C C . LYS A 1 106 ? -1.198 12.999 3.316 1.00 85.88 106 LYS A C 1
ATOM 813 O O . LYS A 1 106 ? -2.160 13.488 3.907 1.00 85.88 106 LYS A O 1
ATOM 818 N N . GLY A 1 107 ? -0.999 11.685 3.227 1.00 82.62 107 GLY A N 1
ATOM 819 C CA . GLY A 1 107 ? -1.875 10.711 3.878 1.00 82.62 107 GLY A CA 1
ATOM 820 C C . GLY A 1 107 ? -1.788 10.751 5.409 1.00 82.62 107 GLY A C 1
ATOM 821 O O . GLY A 1 107 ? -2.826 10.707 6.068 1.00 82.62 107 GLY A O 1
ATOM 822 N N . LEU A 1 108 ? -0.589 10.936 5.973 1.00 84.00 108 LEU A N 1
ATOM 823 C CA . LEU A 1 108 ? -0.382 11.174 7.407 1.00 84.00 108 LEU A CA 1
ATOM 824 C C . LEU A 1 108 ? -1.102 12.443 7.871 1.00 84.00 108 LEU A C 1
ATOM 826 O O . LEU A 1 108 ? -1.840 12.423 8.852 1.00 84.00 108 LEU A O 1
ATOM 830 N N . THR A 1 109 ? -0.943 13.536 7.126 1.00 82.88 109 THR A N 1
ATOM 831 C CA . THR A 1 109 ? -1.603 14.812 7.429 1.00 82.88 109 THR A CA 1
ATOM 832 C C . THR A 1 109 ? -3.121 14.661 7.420 1.00 82.88 109 THR A C 1
ATOM 834 O O . THR A 1 109 ? -3.785 15.131 8.337 1.00 82.88 109 THR A O 1
ATOM 837 N N . ALA A 1 110 ? -3.683 13.975 6.419 1.00 81.94 110 ALA A N 1
ATOM 838 C CA . ALA A 1 110 ? -5.121 13.730 6.349 1.00 81.94 110 ALA A CA 1
ATOM 839 C C . ALA A 1 110 ? -5.622 12.945 7.572 1.00 81.94 110 ALA A C 1
ATOM 841 O O . ALA A 1 110 ? -6.642 13.309 8.151 1.00 81.94 110 ALA A O 1
ATOM 842 N N . GLN A 1 111 ? -4.879 11.921 8.004 1.00 78.25 111 GLN A N 1
ATOM 843 C CA . GLN A 1 111 ? -5.189 11.165 9.219 1.00 78.25 111 GLN A CA 1
ATOM 844 C C . GLN A 1 111 ? -5.163 12.055 10.469 1.00 78.25 111 GLN A C 1
ATOM 846 O O . GLN A 1 111 ? -6.120 12.045 11.237 1.00 78.25 111 GLN A O 1
ATOM 851 N N . LEU A 1 112 ? -4.120 12.868 10.652 1.00 77.94 112 LEU A N 1
ATOM 852 C CA . LEU A 1 112 ? -4.000 13.765 11.805 1.00 77.94 112 LEU A CA 1
ATOM 853 C C . LEU A 1 112 ? -5.094 14.839 11.830 1.00 77.94 112 LEU A C 1
ATOM 855 O O . LEU A 1 112 ? -5.657 15.100 12.888 1.00 77.94 112 LEU A O 1
ATOM 859 N N . VAL A 1 113 ? -5.444 15.420 10.679 1.00 75.56 113 VAL A N 1
ATOM 860 C CA . VAL A 1 113 ? -6.521 16.420 10.579 1.00 75.56 113 VAL A CA 1
ATOM 861 C C . VAL A 1 113 ? -7.874 15.818 10.955 1.00 75.56 113 VAL A C 1
ATOM 863 O O . VAL A 1 113 ? -8.637 16.456 11.669 1.00 75.56 113 VAL A O 1
ATOM 866 N N . VAL A 1 114 ? -8.158 14.580 10.540 1.00 69.19 114 VAL A N 1
ATOM 867 C CA . VAL A 1 114 ? -9.392 13.870 10.927 1.00 69.19 114 VAL A CA 1
ATOM 868 C C . VAL A 1 114 ? -9.449 13.595 12.437 1.00 69.19 114 VAL A C 1
ATOM 870 O O . VAL A 1 114 ? -10.536 13.473 12.995 1.00 69.19 114 VAL A O 1
ATOM 873 N N . CYS A 1 115 ? -8.300 13.527 13.114 1.00 66.56 115 CYS A N 1
ATOM 874 C CA . CYS A 1 115 ? -8.232 13.349 14.566 1.00 66.56 115 CYS A CA 1
ATOM 875 C C . CYS A 1 115 ? -8.465 14.649 15.356 1.00 66.56 115 CYS A C 1
ATOM 877 O O . CYS A 1 115 ? -8.630 14.582 16.574 1.00 66.56 115 CYS A O 1
ATOM 879 N N . LEU A 1 116 ? -8.436 15.822 14.713 1.00 65.31 116 LEU A N 1
ATOM 880 C CA . LEU A 1 116 ? -8.646 17.094 15.401 1.00 65.31 116 LEU A CA 1
ATOM 881 C C . LEU A 1 116 ? -10.146 17.314 15.660 1.00 65.31 116 LEU A C 1
ATOM 883 O O . LEU A 1 116 ? -10.954 17.124 14.748 1.00 65.31 116 LEU A O 1
ATOM 887 N N . PRO A 1 117 ? -10.547 17.740 16.872 1.00 59.19 117 PRO A N 1
ATOM 888 C CA . PRO A 1 117 ? -11.933 18.107 17.128 1.00 59.19 117 PRO A CA 1
ATOM 889 C C . PRO A 1 117 ? -12.346 19.253 16.198 1.00 59.19 117 PRO A C 1
ATOM 891 O O . PRO A 1 117 ? -11.620 20.239 16.053 1.00 59.19 117 PRO A O 1
ATOM 894 N N . SER A 1 118 ? -13.518 19.138 15.567 1.00 59.78 118 SER A N 1
ATOM 895 C CA . SER A 1 118 ? -14.074 20.230 14.771 1.00 59.78 118 SER A CA 1
ATOM 896 C C . SER A 1 118 ? -14.413 21.392 15.701 1.00 59.78 118 SER A C 1
ATOM 898 O O . SER A 1 118 ? -15.369 21.313 16.474 1.00 59.78 118 SER A O 1
ATOM 900 N N . ILE A 1 119 ? -13.637 22.470 15.637 1.00 58.84 119 ILE A N 1
ATOM 901 C CA . ILE A 1 119 ? -14.000 23.725 16.289 1.00 58.84 119 ILE A CA 1
ATOM 902 C C . ILE A 1 119 ? -15.140 24.324 15.455 1.00 58.84 119 ILE A C 1
ATOM 904 O O . ILE A 1 119 ? -14.897 24.868 14.380 1.00 58.84 119 ILE A O 1
ATOM 908 N N . GLN A 1 120 ? -16.388 24.169 15.905 1.00 53.12 120 GLN A N 1
ATOM 909 C CA . GLN A 1 120 ? -17.480 25.009 15.413 1.00 53.12 120 GLN A CA 1
ATOM 910 C C . GLN A 1 120 ? -17.293 26.399 16.026 1.00 53.12 120 GLN A C 1
ATOM 912 O O . GLN A 1 120 ? -17.369 26.544 17.245 1.00 53.12 120 GLN A O 1
ATOM 917 N N . VAL A 1 121 ? -16.982 27.377 15.173 1.00 51.75 121 VAL A N 1
ATOM 918 C CA . VAL A 1 121 ? -17.035 28.811 15.495 1.00 51.75 121 VAL A CA 1
ATOM 919 C C . VAL A 1 121 ? -18.454 29.305 15.271 1.00 51.75 121 VAL A C 1
ATOM 921 O O . VAL A 1 121 ? -19.035 28.913 14.232 1.00 51.75 121 VAL A O 1
#

Organism: Medicago truncatula (NCBI:txid3880)

Mean predicted aligned error: 6.64 Å

Nearest PDB structures (foldseek):
  7brm-assembly1_A  TM=2.557E-01  e=8.272E+00  Escherichia coli K-12